Protein AF-A0A433BWZ4-F1 (afdb_monomer)

Radius of gyration: 20.47 Å; Cα contacts (8 Å, |Δi|>4): 115; chains: 1; bounding box: 37×34×57 Å

Structure (mmCIF, N/CA/C/O backbone):
data_AF-A0A433BWZ4-F1
#
_entry.id   AF-A0A433BWZ4-F1
#
loop_
_atom_site.group_PDB
_atom_site.id
_atom_site.type_symbol
_atom_site.label_atom_id
_atom_site.label_alt_id
_atom_site.label_comp_id
_atom_site.label_asym_id
_atom_site.label_entity_id
_atom_site.label_seq_id
_atom_site.pdbx_PDB_ins_code
_atom_site.Cartn_x
_atom_site.Cartn_y
_atom_site.Cartn_z
_atom_site.occupancy
_atom_site.B_iso_or_equiv
_atom_site.auth_seq_id
_atom_site.auth_comp_id
_atom_site.auth_asym_id
_atom_site.auth_atom_id
_atom_site.pdbx_PDB_model_num
ATOM 1 N N . MET A 1 1 ? -19.499 3.211 18.343 1.00 66.19 1 MET A N 1
ATOM 2 C CA . MET A 1 1 ? -18.106 3.004 17.871 1.00 66.19 1 MET A CA 1
ATOM 3 C C . MET A 1 1 ? -17.608 4.291 17.223 1.00 66.19 1 MET A C 1
ATOM 5 O O . MET A 1 1 ? -18.398 4.911 16.524 1.00 66.19 1 MET A O 1
ATOM 9 N N . THR A 1 2 ? -16.375 4.739 17.486 1.00 78.31 2 THR A N 1
ATOM 10 C CA . THR A 1 2 ? -15.884 6.042 16.990 1.00 78.31 2 THR A CA 1
ATOM 11 C C . THR A 1 2 ? -15.467 5.971 15.515 1.00 78.31 2 THR A C 1
ATOM 13 O O . THR A 1 2 ? -15.074 4.910 15.027 1.00 78.31 2 THR A O 1
ATOM 16 N N . SER A 1 3 ? -15.521 7.109 14.812 1.00 85.06 3 SER A N 1
ATOM 17 C CA . SER A 1 3 ? -15.071 7.232 13.412 1.00 85.06 3 SER A CA 1
ATOM 18 C C . SER A 1 3 ? -13.595 6.830 13.237 1.00 85.06 3 SER A C 1
ATOM 20 O O . SER A 1 3 ? -13.240 6.117 12.304 1.00 85.06 3 SER A O 1
ATOM 22 N N . GLN A 1 4 ? -12.743 7.174 14.209 1.00 88.94 4 GLN A N 1
ATOM 23 C CA . GLN A 1 4 ? -11.309 6.867 14.167 1.00 88.94 4 GLN A CA 1
ATOM 24 C C . GLN A 1 4 ? -10.994 5.365 14.239 1.00 88.94 4 GLN A C 1
ATOM 26 O O . GLN A 1 4 ? -10.065 4.911 13.581 1.00 88.94 4 GLN A O 1
ATOM 31 N N . THR A 1 5 ? -11.753 4.580 15.015 1.00 92.06 5 THR A N 1
ATO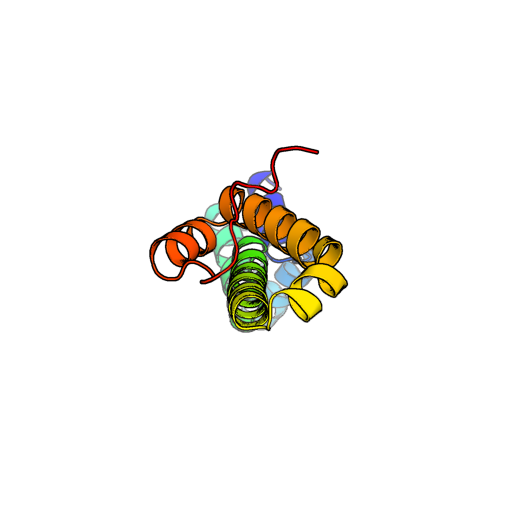M 32 C CA . THR A 1 5 ? -11.557 3.120 15.092 1.00 92.06 5 THR A CA 1
ATOM 33 C C . THR A 1 5 ? -11.865 2.454 13.752 1.00 92.06 5 THR A C 1
ATOM 35 O O . THR A 1 5 ? -11.108 1.597 13.310 1.00 92.06 5 THR A O 1
ATOM 38 N N . LYS A 1 6 ? -12.937 2.892 13.077 1.00 93.12 6 LYS A N 1
ATOM 39 C CA . LYS A 1 6 ? -13.294 2.393 11.742 1.00 93.12 6 LYS A CA 1
ATOM 40 C C . LYS A 1 6 ? -12.248 2.776 10.695 1.00 93.12 6 LYS A C 1
ATOM 42 O O . LYS A 1 6 ? -11.854 1.931 9.903 1.00 93.12 6 LYS A O 1
ATOM 47 N N . ALA A 1 7 ? -11.773 4.022 10.725 1.00 93.06 7 ALA A N 1
ATOM 48 C CA . ALA A 1 7 ? -10.731 4.487 9.813 1.00 93.06 7 ALA A CA 1
ATOM 49 C C . ALA A 1 7 ? -9.436 3.675 9.961 1.00 93.06 7 ALA A C 1
ATOM 51 O O . ALA A 1 7 ? -8.836 3.296 8.961 1.00 93.06 7 ALA A O 1
ATOM 52 N N . LEU A 1 8 ? -9.036 3.359 11.196 1.00 94.38 8 LEU A N 1
ATOM 53 C CA . LEU A 1 8 ? -7.861 2.529 11.444 1.00 94.38 8 LEU A CA 1
ATOM 54 C C . LEU A 1 8 ? -8.038 1.103 10.912 1.00 94.38 8 LEU A C 1
ATOM 56 O O . LEU A 1 8 ? -7.163 0.618 10.212 1.00 94.38 8 LEU A O 1
ATOM 60 N N . ALA A 1 9 ? -9.162 0.440 11.192 1.00 94.69 9 ALA A N 1
ATOM 61 C CA . ALA A 1 9 ? -9.412 -0.901 10.658 1.00 94.69 9 ALA A CA 1
ATOM 62 C C . ALA A 1 9 ? -9.403 -0.910 9.119 1.00 94.69 9 ALA A C 1
ATOM 64 O O . ALA A 1 9 ? -8.776 -1.772 8.506 1.00 94.69 9 ALA A O 1
ATOM 65 N N . ALA A 1 10 ? -9.985 0.117 8.491 1.00 93.69 10 ALA A N 1
ATOM 66 C CA . ALA A 1 10 ? -9.962 0.279 7.041 1.00 93.69 10 ALA A CA 1
ATOM 67 C C . ALA A 1 10 ? -8.538 0.420 6.469 1.00 93.69 10 ALA A C 1
ATOM 69 O O . ALA A 1 10 ? -8.274 -0.112 5.391 1.00 93.69 10 ALA A O 1
ATOM 70 N N . GLN A 1 11 ? -7.600 1.060 7.184 1.00 93.31 11 GLN A N 1
ATOM 71 C CA . GLN A 1 11 ? -6.198 1.159 6.743 1.00 93.31 11 GLN A CA 1
ATOM 72 C C . GLN A 1 11 ? -5.538 -0.210 6.568 1.00 93.31 11 GLN A C 1
ATOM 74 O O . GLN A 1 11 ? -4.671 -0.346 5.709 1.00 93.31 11 GLN A O 1
ATOM 79 N N . TYR A 1 12 ? -5.956 -1.209 7.339 1.00 95.19 12 TYR A N 1
ATOM 80 C CA . TYR A 1 12 ? -5.436 -2.576 7.279 1.00 95.19 12 TYR A CA 1
ATOM 81 C C . TYR A 1 12 ? -6.392 -3.549 6.573 1.00 95.19 12 TYR A C 1
ATOM 83 O O . TYR A 1 12 ? -6.102 -4.740 6.508 1.00 95.19 12 TYR A O 1
ATOM 91 N N . SER A 1 13 ? -7.514 -3.056 6.029 1.00 94.56 13 SER A N 1
ATOM 92 C CA . SER A 1 13 ? -8.585 -3.884 5.451 1.00 94.56 13 SER A CA 1
ATOM 93 C C . SER A 1 13 ? -9.148 -4.916 6.441 1.00 94.56 13 SER A C 1
ATOM 95 O O . SER A 1 13 ? -9.427 -6.050 6.069 1.00 94.56 13 SER A O 1
ATOM 97 N N . ILE A 1 14 ? -9.283 -4.516 7.706 1.00 96.69 14 ILE A N 1
ATOM 98 C CA . ILE A 1 14 ? -9.760 -5.355 8.809 1.00 96.69 14 ILE A CA 1
ATOM 99 C C . ILE A 1 14 ? -11.275 -5.204 8.979 1.00 96.69 14 ILE A C 1
ATOM 101 O O . ILE A 1 14 ? -11.773 -4.076 9.064 1.00 96.69 14 ILE A O 1
ATOM 105 N N . ASP A 1 15 ? -11.980 -6.329 9.120 1.00 96.69 15 ASP A N 1
ATOM 106 C CA . ASP A 1 15 ? -13.328 -6.354 9.688 1.00 96.69 15 ASP A CA 1
ATOM 107 C C . ASP A 1 15 ? -13.250 -6.284 11.223 1.00 96.69 15 ASP A C 1
ATOM 109 O O . ASP A 1 15 ? -12.453 -6.961 11.872 1.00 96.69 15 ASP A O 1
ATOM 113 N N . LEU A 1 16 ? -14.062 -5.416 11.824 1.00 96.38 16 LEU A N 1
ATOM 114 C CA . LEU A 1 16 ? -14.077 -5.231 13.272 1.00 96.38 16 LEU A CA 1
ATOM 115 C C . LEU A 1 16 ? -14.719 -6.411 14.004 1.00 96.38 16 LEU A C 1
ATOM 117 O O . LEU A 1 16 ? -14.386 -6.618 15.174 1.00 96.38 16 LEU A O 1
ATOM 121 N N . ASP A 1 17 ? -15.591 -7.173 13.340 1.00 97.38 17 ASP A N 1
ATOM 122 C CA . ASP A 1 17 ? -16.177 -8.381 13.919 1.00 97.38 17 ASP A CA 1
ATOM 123 C C . ASP A 1 17 ? -15.130 -9.496 14.062 1.00 97.38 17 ASP A C 1
ATOM 125 O O . ASP A 1 17 ? -15.065 -10.112 15.127 1.00 97.38 17 ASP A O 1
ATOM 129 N N . ASP A 1 18 ? -14.211 -9.639 13.101 1.00 97.50 18 ASP A N 1
ATOM 130 C CA . ASP A 1 18 ? -13.080 -10.577 13.202 1.00 97.50 18 ASP A CA 1
ATOM 131 C C . ASP A 1 18 ? -12.171 -10.238 14.394 1.00 97.50 18 ASP A C 1
ATOM 133 O O . ASP A 1 18 ? -11.761 -11.109 15.163 1.00 97.50 18 ASP A O 1
ATOM 137 N N . VAL A 1 19 ? -11.882 -8.945 14.602 1.00 97.31 19 VAL A N 1
ATOM 138 C CA . VAL A 1 19 ? -11.105 -8.492 15.769 1.00 97.31 19 VAL A CA 1
ATOM 139 C C . VAL A 1 19 ? -11.864 -8.787 17.058 1.00 97.31 19 VAL A C 1
ATOM 141 O O . VAL A 1 19 ? -11.261 -9.201 18.048 1.00 97.31 19 VAL A O 1
ATOM 144 N N . ALA A 1 20 ? -13.179 -8.558 17.080 1.00 97.62 20 ALA A N 1
ATOM 145 C CA . ALA A 1 20 ? -13.996 -8.800 18.259 1.00 97.62 20 ALA A CA 1
ATOM 146 C C . ALA A 1 20 ? -14.043 -10.285 18.634 1.00 97.62 20 ALA A C 1
ATOM 148 O O . ALA A 1 20 ? -13.871 -10.612 19.812 1.00 97.62 20 ALA A O 1
ATOM 149 N N . GLU A 1 21 ? -14.213 -11.161 17.645 1.00 98.06 21 GLU A N 1
ATOM 150 C CA . GLU A 1 21 ? -14.150 -12.610 17.811 1.00 98.06 21 GLU A CA 1
ATOM 151 C C . GLU A 1 21 ? -12.765 -13.043 18.299 1.00 98.06 21 GL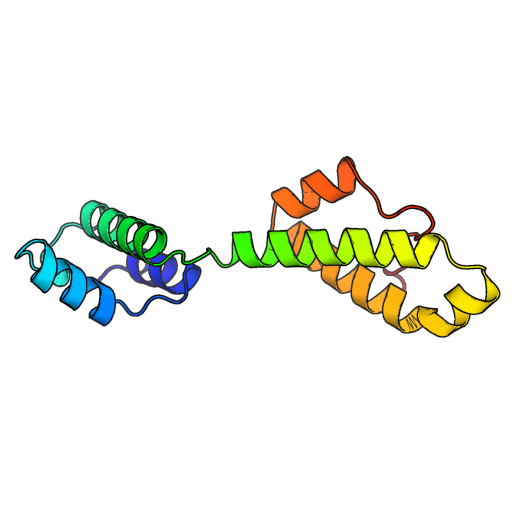U A C 1
ATOM 153 O O . GLU A 1 21 ? -12.654 -13.715 19.327 1.00 98.06 21 GLU A O 1
ATOM 158 N N . TRP A 1 22 ? -11.697 -12.586 17.641 1.00 97.94 22 TRP A N 1
ATOM 159 C CA . TRP A 1 22 ? -10.325 -12.912 18.020 1.00 97.94 22 TRP A CA 1
ATOM 160 C C . TRP A 1 22 ? -10.004 -12.501 19.463 1.00 97.94 22 TRP A C 1
ATOM 162 O O . TRP A 1 22 ? -9.460 -13.308 20.224 1.00 97.94 22 TRP A O 1
ATOM 172 N N . VAL A 1 23 ? -10.389 -11.285 19.872 1.00 97.56 23 VAL A N 1
ATOM 173 C CA . VAL A 1 23 ? -10.201 -10.791 21.247 1.00 97.56 23 VAL A CA 1
ATOM 174 C C . VAL A 1 23 ? -11.006 -11.618 22.255 1.00 97.56 23 VAL A C 1
ATOM 176 O O . VAL A 1 23 ? -10.497 -11.936 23.336 1.00 97.56 23 VAL A O 1
ATOM 179 N N . GLY A 1 24 ? -12.240 -11.989 21.907 1.00 97.75 24 GLY A N 1
ATOM 180 C CA . GLY A 1 24 ? -13.093 -12.837 22.736 1.00 97.75 24 GLY A CA 1
ATOM 181 C C . GLY A 1 24 ? -12.495 -14.226 22.948 1.00 97.75 24 GLY A C 1
ATOM 182 O O . GLY A 1 24 ? -12.373 -14.668 24.089 1.00 97.75 24 GLY A O 1
ATOM 183 N N . LEU A 1 25 ? -12.059 -14.877 21.869 1.00 97.12 25 LEU A N 1
ATOM 184 C CA . LEU A 1 25 ? -11.509 -16.233 21.898 1.00 97.12 25 LEU A CA 1
ATOM 185 C C . LEU A 1 25 ? -10.152 -16.314 22.607 1.00 97.12 25 LEU A C 1
ATOM 187 O O . LEU A 1 25 ? -9.936 -17.218 23.410 1.00 97.12 25 LEU A O 1
ATOM 191 N N . HIS A 1 26 ? -9.238 -15.378 22.340 1.00 95.88 26 HIS A N 1
ATOM 192 C CA . HIS A 1 26 ? -7.854 -15.479 22.824 1.00 95.88 26 HIS A CA 1
ATOM 193 C C . HIS A 1 26 ? -7.633 -14.830 24.191 1.00 95.88 26 HIS A C 1
ATOM 195 O O . HIS A 1 26 ? -6.705 -15.207 24.906 1.00 95.88 26 HIS A O 1
ATOM 201 N N . TYR A 1 27 ? -8.462 -13.851 24.563 1.00 96.31 27 TYR A N 1
ATOM 202 C CA . TYR A 1 27 ? -8.264 -13.069 25.787 1.00 96.31 27 TYR A CA 1
ATOM 203 C C . TYR A 1 27 ? -9.488 -13.041 26.707 1.00 96.31 27 TYR A C 1
ATOM 205 O O . TYR A 1 27 ? -9.393 -12.489 27.804 1.00 96.31 27 TYR A O 1
ATOM 213 N N . GLY A 1 28 ? -10.635 -13.595 26.294 1.00 96.06 28 GLY A N 1
ATOM 214 C CA . GLY A 1 28 ? -11.863 -13.581 27.093 1.00 96.06 28 GLY A CA 1
ATOM 215 C C . GLY A 1 28 ? -12.419 -12.173 27.336 1.00 96.06 28 GLY A C 1
ATOM 216 O O . GLY A 1 28 ? -13.057 -11.935 28.361 1.00 96.06 28 GLY A O 1
ATOM 217 N N . ARG A 1 29 ? -12.141 -11.210 26.441 1.00 95.50 29 ARG A N 1
ATOM 218 C CA . ARG A 1 29 ? -12.568 -9.804 26.584 1.00 95.50 29 ARG A CA 1
ATOM 219 C C . ARG A 1 29 ? -13.566 -9.403 25.504 1.00 95.50 29 ARG A C 1
ATOM 221 O O . ARG A 1 29 ? -13.522 -9.891 24.382 1.00 95.50 29 ARG A O 1
ATOM 228 N N . GLY A 1 30 ? -14.441 -8.450 25.822 1.00 95.44 30 GLY A N 1
ATOM 229 C CA . GLY A 1 30 ? -15.408 -7.906 24.868 1.00 95.44 30 GLY A CA 1
ATOM 230 C C . GLY A 1 30 ? -14.878 -6.673 24.144 1.00 95.44 30 GLY A C 1
ATOM 231 O O . GLY A 1 30 ? -15.007 -5.568 24.673 1.00 95.44 30 GLY A O 1
ATOM 232 N N . PHE A 1 31 ? -14.366 -6.822 22.916 1.00 96.38 31 PHE A N 1
ATOM 233 C CA . PHE A 1 31 ? -13.811 -5.714 22.118 1.00 96.38 31 PHE A CA 1
ATOM 234 C C . PHE A 1 31 ? -14.716 -4.475 22.092 1.00 96.38 31 PHE A C 1
ATOM 236 O O . PHE A 1 31 ? -14.255 -3.360 22.332 1.00 96.38 31 PHE A O 1
ATOM 243 N N . TYR A 1 32 ? -16.024 -4.646 21.876 1.00 95.31 32 TYR A N 1
ATOM 244 C CA . TYR A 1 32 ? -16.962 -3.526 21.771 1.00 95.31 32 TYR A CA 1
ATOM 245 C C . TYR A 1 32 ? -17.191 -2.755 23.076 1.00 95.31 32 TYR A C 1
ATOM 247 O O . TYR A 1 32 ? -17.530 -1.568 23.018 1.00 95.31 32 TYR A O 1
ATOM 255 N N . THR A 1 33 ? -16.915 -3.368 24.226 1.00 95.38 33 THR A N 1
ATOM 256 C CA . THR A 1 33 ? -17.007 -2.727 25.550 1.00 95.38 33 THR A CA 1
ATOM 257 C C . THR A 1 33 ? -15.734 -1.987 25.961 1.00 95.38 33 THR A C 1
ATOM 259 O O . THR A 1 33 ? -15.764 -1.174 26.880 1.00 95.38 33 THR A O 1
ATOM 262 N N . GLU A 1 34 ? -14.626 -2.204 25.251 1.00 94.75 34 GLU A N 1
ATOM 263 C CA . GLU A 1 34 ? -13.341 -1.580 25.563 1.00 94.75 34 GLU A CA 1
ATOM 264 C C . GLU A 1 34 ? -13.318 -0.072 25.253 1.00 94.75 34 GLU A C 1
ATOM 266 O O . GLU A 1 34 ? -14.067 0.451 24.412 1.00 94.75 34 GLU A O 1
ATOM 271 N N . SER A 1 35 ? -12.384 0.636 25.891 1.00 95.25 35 SER A N 1
ATOM 272 C CA . SER A 1 35 ? -12.104 2.045 25.604 1.00 95.25 35 SER A CA 1
ATOM 273 C C . SER A 1 35 ? -11.552 2.241 24.183 1.00 95.25 35 SER A C 1
ATOM 275 O O . SER A 1 35 ? -10.996 1.327 23.572 1.00 95.25 35 SER A O 1
ATOM 277 N N . ALA A 1 36 ? -11.677 3.452 23.628 1.00 93.44 36 ALA A N 1
ATOM 278 C CA . ALA A 1 36 ? -11.175 3.746 22.281 1.00 93.44 36 ALA A CA 1
ATOM 279 C C . ALA A 1 36 ? -9.653 3.506 22.111 1.00 93.44 36 ALA A C 1
ATOM 281 O O . ALA A 1 36 ? -9.277 2.910 21.099 1.00 93.44 36 ALA A O 1
ATOM 282 N N . PRO A 1 37 ? -8.776 3.877 23.072 1.00 95.19 37 PRO A N 1
ATOM 283 C CA . PRO A 1 37 ? -7.356 3.528 23.003 1.00 95.19 37 PRO A CA 1
ATOM 284 C C . PRO A 1 37 ? -7.118 2.017 22.983 1.00 95.19 37 PRO A C 1
ATOM 286 O O . PRO A 1 37 ? -6.294 1.535 22.211 1.00 95.19 37 PRO A O 1
ATOM 289 N N . LYS A 1 38 ? -7.884 1.255 23.774 1.00 95.94 38 LYS A N 1
ATOM 290 C CA . LYS A 1 38 ? -7.730 -0.198 23.836 1.00 95.94 38 LYS A CA 1
ATOM 291 C C . LYS A 1 38 ? -8.218 -0.889 22.562 1.00 95.94 38 LYS A C 1
ATOM 293 O O . LYS A 1 38 ? -7.565 -1.803 22.076 1.00 95.94 38 LYS A O 1
ATOM 298 N N . LYS A 1 39 ? -9.302 -0.400 21.951 1.00 96.38 39 LYS A N 1
ATOM 299 C CA . LYS A 1 39 ? -9.748 -0.850 20.619 1.00 96.38 39 LYS A CA 1
ATOM 300 C C . LYS A 1 39 ? -8.681 -0.626 19.549 1.00 96.38 39 LYS A C 1
ATOM 302 O O . LYS A 1 39 ? -8.449 -1.509 18.734 1.00 96.38 39 LYS A O 1
ATOM 307 N N . ARG A 1 40 ? -8.012 0.535 19.565 1.00 96.06 40 ARG A N 1
ATOM 308 C CA . ARG A 1 40 ? -6.879 0.823 18.669 1.00 96.06 40 ARG A CA 1
ATOM 309 C C . ARG A 1 40 ? -5.751 -0.190 18.861 1.00 96.06 40 ARG A C 1
ATOM 311 O O . ARG A 1 40 ? -5.253 -0.717 17.878 1.00 96.06 40 ARG A O 1
ATOM 318 N N . GLU A 1 41 ? -5.379 -0.467 20.108 1.00 96.94 41 GLU A N 1
ATOM 319 C CA . GLU A 1 41 ? -4.355 -1.466 20.423 1.00 96.94 41 GLU A CA 1
ATOM 320 C C . GLU A 1 41 ? -4.729 -2.853 19.884 1.00 96.94 41 GLU A C 1
ATOM 322 O O . GLU A 1 41 ? -3.893 -3.508 19.269 1.00 96.94 41 GLU A O 1
ATOM 327 N N . TRP A 1 42 ? -5.984 -3.282 20.050 1.00 97.81 42 TRP A N 1
ATOM 328 C CA . TRP A 1 42 ? -6.441 -4.572 19.532 1.00 97.81 42 TRP A CA 1
ATOM 329 C C . TRP A 1 42 ? -6.380 -4.667 18.011 1.00 97.81 42 TRP A C 1
ATOM 331 O O . TRP A 1 42 ? -5.912 -5.678 17.503 1.00 97.81 42 TRP A O 1
ATOM 341 N N . ILE A 1 43 ? -6.776 -3.613 17.295 1.00 97.44 43 ILE A N 1
ATOM 342 C CA . ILE A 1 43 ? -6.687 -3.575 15.828 1.00 97.44 43 ILE A CA 1
ATOM 343 C C . ILE A 1 43 ? -5.230 -3.693 15.367 1.00 97.44 43 ILE A C 1
ATOM 345 O O . ILE A 1 43 ? -4.946 -4.452 14.448 1.00 97.44 43 ILE A O 1
ATOM 349 N N . LEU A 1 44 ? -4.303 -2.979 16.015 1.00 96.44 44 LEU A N 1
ATOM 350 C CA . LEU A 1 44 ? -2.883 -3.033 15.656 1.00 96.44 44 LEU A CA 1
ATOM 351 C C . LEU A 1 44 ? -2.265 -4.404 15.951 1.00 96.44 44 LEU A C 1
ATOM 353 O O . LEU A 1 44 ? -1.546 -4.935 15.114 1.00 96.44 44 LEU A O 1
ATOM 357 N N . ARG A 1 45 ? -2.586 -5.007 17.102 1.00 97.38 45 ARG A N 1
ATOM 358 C CA . ARG A 1 45 ? -2.123 -6.362 17.442 1.00 97.38 45 ARG A CA 1
ATOM 359 C C . ARG A 1 45 ? -2.689 -7.418 16.502 1.00 97.38 45 ARG A C 1
ATOM 361 O O . ARG A 1 45 ? -1.970 -8.330 16.118 1.00 97.38 45 ARG A O 1
ATOM 368 N N . TYR A 1 46 ? -3.964 -7.294 16.140 1.00 97.62 46 TYR A N 1
ATOM 369 C CA . TYR A 1 46 ? -4.585 -8.167 15.151 1.00 97.62 46 TYR A CA 1
ATOM 370 C C . TYR A 1 46 ? -3.875 -8.029 13.800 1.00 97.62 46 TYR A C 1
ATOM 372 O O . TYR A 1 46 ? -3.474 -9.029 13.213 1.00 97.62 46 TYR A O 1
ATOM 380 N N . ALA A 1 47 ? -3.633 -6.795 13.343 1.00 96.56 47 ALA A N 1
ATOM 381 C CA . ALA A 1 47 ? -2.882 -6.546 12.118 1.00 96.56 47 ALA A CA 1
ATOM 382 C C . ALA A 1 47 ? -1.493 -7.201 12.149 1.00 96.56 47 ALA A C 1
ATOM 384 O O . ALA A 1 47 ? -1.136 -7.913 11.216 1.00 96.56 47 ALA A O 1
ATOM 385 N N . GLU A 1 48 ? -0.741 -7.013 13.233 1.00 95.44 48 GLU A N 1
ATOM 386 C CA . GLU A 1 48 ? 0.593 -7.588 13.415 1.00 95.44 48 GLU A CA 1
ATOM 387 C C . GLU A 1 48 ? 0.570 -9.123 13.409 1.00 95.44 48 GLU A C 1
ATOM 389 O O . GLU A 1 48 ? 1.292 -9.747 12.633 1.00 95.44 48 GLU A O 1
ATOM 394 N N . MET A 1 49 ? -0.303 -9.736 14.214 1.00 95.94 49 MET A N 1
ATOM 395 C CA . MET A 1 49 ? -0.427 -11.194 14.325 1.00 95.94 49 MET A CA 1
ATOM 396 C C . MET A 1 49 ? -0.784 -11.853 12.987 1.00 95.94 49 MET A C 1
ATOM 398 O O . MET A 1 49 ? -0.309 -12.945 12.681 1.00 95.94 49 MET A O 1
ATOM 402 N N . HIS A 1 50 ? -1.610 -11.183 12.184 1.00 95.50 50 HIS A N 1
ATOM 403 C CA . HIS A 1 50 ? -2.057 -11.674 10.882 1.00 95.50 50 HIS A CA 1
ATOM 404 C C . HIS A 1 50 ? -1.181 -11.186 9.714 1.00 95.50 50 HIS A C 1
ATOM 406 O O . HIS A 1 50 ? -1.509 -11.444 8.556 1.00 95.50 50 HIS A O 1
ATOM 412 N N . GLY A 1 51 ? -0.071 -10.488 9.986 1.00 93.56 51 GLY A N 1
ATOM 413 C CA . GLY A 1 51 ? 0.840 -9.983 8.955 1.00 93.56 51 GLY A CA 1
ATOM 414 C C . GLY A 1 51 ? 0.196 -8.973 7.997 1.00 93.56 51 GLY A C 1
ATOM 415 O O . GLY A 1 51 ? 0.603 -8.862 6.838 1.00 93.56 51 GLY A O 1
ATOM 416 N N . LEU A 1 52 ? -0.834 -8.254 8.450 1.00 94.06 52 LEU A N 1
ATOM 417 C CA . LEU A 1 52 ? -1.558 -7.281 7.644 1.00 94.06 52 LEU A CA 1
ATOM 418 C C . LEU A 1 52 ? -0.751 -5.992 7.519 1.00 94.06 52 LEU A C 1
ATOM 420 O O . LEU A 1 52 ? -0.350 -5.372 8.503 1.00 94.06 52 LEU A O 1
ATOM 424 N N . LYS A 1 53 ? -0.568 -5.554 6.277 1.00 90.75 53 LYS A N 1
ATOM 425 C CA . LYS A 1 53 ? 0.101 -4.295 5.950 1.00 90.75 53 LYS A CA 1
ATOM 426 C C . LYS A 1 53 ? -0.908 -3.165 5.853 1.00 90.75 53 LYS A C 1
ATOM 428 O O . LYS A 1 53 ? -2.000 -3.358 5.305 1.00 90.75 53 LYS A O 1
ATOM 433 N N . SER A 1 54 ? -0.526 -1.981 6.324 1.00 89.81 54 SER A N 1
ATOM 434 C CA . SER A 1 54 ? -1.352 -0.797 6.122 1.00 89.81 54 SER A CA 1
ATOM 435 C C . SER A 1 54 ? -1.406 -0.432 4.634 1.00 89.81 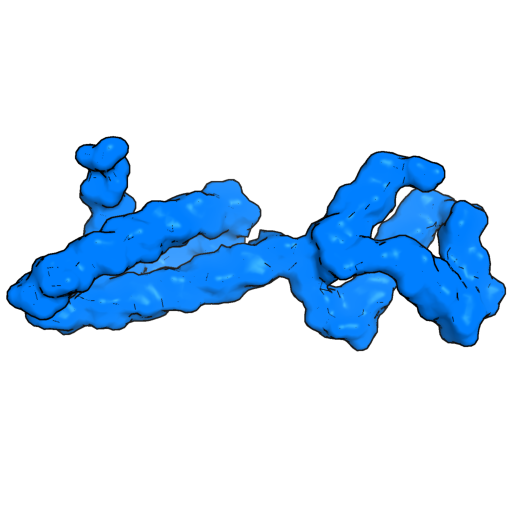54 SER A C 1
ATOM 437 O O . SER A 1 54 ? -0.541 -0.812 3.841 1.00 89.81 54 SER A O 1
ATOM 439 N N . CYS A 1 55 ? -2.420 0.331 4.233 1.00 87.38 55 CYS A N 1
ATOM 440 C CA . CYS A 1 55 ? -2.524 0.864 2.877 1.00 87.38 55 CYS A CA 1
ATOM 441 C C . CYS A 1 55 ? -1.259 1.650 2.485 1.00 87.38 55 CYS A C 1
ATOM 443 O O . CYS 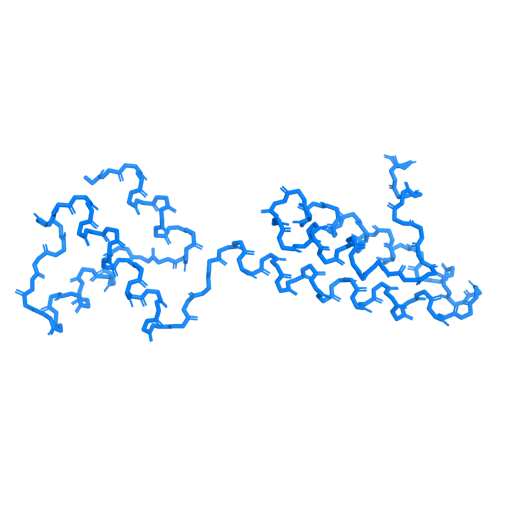A 1 55 ? -0.751 1.487 1.379 1.00 87.38 55 CYS A O 1
ATOM 445 N N . THR A 1 56 ? -0.695 2.425 3.415 1.00 87.12 56 THR A N 1
ATOM 446 C CA . THR A 1 56 ? 0.545 3.181 3.198 1.00 87.12 56 THR A CA 1
ATOM 447 C C . THR A 1 56 ? 1.740 2.267 2.930 1.00 87.12 56 THR A C 1
ATOM 449 O O . THR A 1 56 ? 2.506 2.543 2.009 1.00 87.12 56 THR A O 1
ATOM 452 N N . ASP A 1 57 ? 1.867 1.156 3.663 1.00 88.75 57 ASP A N 1
ATOM 453 C CA . ASP A 1 57 ? 2.946 0.179 3.449 1.00 88.75 57 ASP A CA 1
ATOM 454 C C . ASP A 1 57 ? 2.813 -0.499 2.077 1.00 88.75 57 ASP A C 1
ATOM 456 O O . ASP A 1 57 ? 3.796 -0.665 1.357 1.00 88.75 57 ASP A O 1
ATOM 460 N N . LYS A 1 58 ? 1.581 -0.832 1.664 1.00 90.75 58 LYS A N 1
ATOM 461 C CA . LYS A 1 58 ? 1.309 -1.389 0.327 1.00 90.75 58 LYS A CA 1
ATOM 462 C C . LYS A 1 58 ? 1.693 -0.403 -0.781 1.00 90.75 58 LYS A C 1
ATOM 464 O O . LYS A 1 58 ? 2.295 -0.801 -1.775 1.00 90.75 58 LYS A O 1
ATOM 469 N N . VAL A 1 59 ? 1.368 0.882 -0.610 1.00 92.69 59 VAL A N 1
ATOM 470 C CA . VAL A 1 59 ? 1.770 1.946 -1.546 1.00 92.69 59 VAL A CA 1
ATOM 471 C C . VAL A 1 59 ? 3.288 2.104 -1.573 1.00 92.69 59 VAL A C 1
ATOM 473 O O . VAL A 1 59 ? 3.847 2.294 -2.649 1.00 92.69 59 VAL A O 1
ATOM 476 N N . ALA A 1 60 ? 3.959 1.990 -0.425 1.00 91.75 60 ALA A N 1
ATOM 477 C CA . ALA A 1 60 ? 5.414 2.033 -0.358 1.00 91.75 60 ALA A CA 1
ATOM 478 C C . ALA A 1 60 ? 6.054 0.911 -1.179 1.00 91.75 60 ALA A C 1
ATOM 480 O O . ALA A 1 60 ? 6.884 1.180 -2.041 1.00 91.75 60 ALA A O 1
ATOM 481 N N . GLU A 1 61 ? 5.601 -0.327 -0.994 1.00 92.75 61 GLU A N 1
ATOM 482 C CA . GLU A 1 61 ? 6.099 -1.486 -1.743 1.00 92.75 61 GLU A CA 1
ATOM 483 C C . GLU A 1 61 ? 5.850 -1.369 -3.249 1.00 92.75 61 GLU A C 1
ATOM 485 O O . GLU A 1 61 ? 6.744 -1.643 -4.053 1.00 92.75 61 GLU A O 1
ATOM 490 N N . ALA A 1 62 ? 4.655 -0.922 -3.642 1.00 93.44 62 ALA A N 1
ATOM 491 C CA . ALA A 1 62 ? 4.338 -0.679 -5.045 1.00 93.44 62 ALA A CA 1
ATOM 492 C C . ALA A 1 62 ? 5.204 0.446 -5.640 1.00 93.44 62 ALA A C 1
ATOM 494 O O . ALA A 1 62 ? 5.695 0.319 -6.761 1.00 93.44 62 ALA A O 1
ATOM 495 N N . GLY A 1 63 ? 5.429 1.526 -4.885 1.00 94.62 63 GLY A N 1
ATOM 496 C CA . GLY A 1 63 ? 6.298 2.631 -5.283 1.00 94.62 63 GLY A CA 1
ATOM 497 C C . GLY A 1 63 ? 7.745 2.185 -5.495 1.00 94.62 63 GLY A C 1
ATOM 498 O O . GLY A 1 63 ? 8.323 2.489 -6.534 1.00 94.62 63 GLY A O 1
ATOM 499 N N . GLU A 1 64 ? 8.304 1.392 -4.578 1.00 94.75 64 GLU A N 1
ATOM 500 C CA . GLU A 1 64 ? 9.640 0.794 -4.729 1.00 94.75 64 GLU A CA 1
ATOM 501 C C . GLU A 1 64 ? 9.760 -0.051 -5.999 1.00 94.75 64 GLU A C 1
ATOM 503 O O . GLU A 1 64 ? 10.754 0.028 -6.726 1.00 94.75 64 GLU A O 1
ATOM 508 N N . LEU A 1 65 ? 8.739 -0.862 -6.288 1.00 94.94 65 LEU A N 1
ATOM 509 C CA . LEU A 1 65 ? 8.719 -1.683 -7.493 1.00 94.94 65 LEU A CA 1
ATOM 510 C C . LEU A 1 65 ? 8.703 -0.816 -8.758 1.00 94.94 65 LEU A C 1
ATOM 512 O O . LEU A 1 65 ? 9.441 -1.102 -9.700 1.00 94.94 65 LEU A O 1
ATOM 516 N N . LEU A 1 66 ? 7.907 0.258 -8.770 1.00 95.50 66 LEU A N 1
ATOM 517 C CA . LEU A 1 66 ? 7.846 1.202 -9.887 1.00 95.50 66 LEU A CA 1
ATOM 518 C C . LEU A 1 66 ? 9.17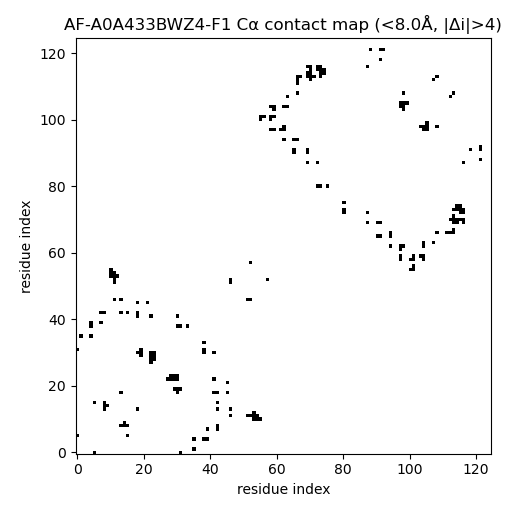3 1.937 -10.095 1.00 95.50 66 LEU A C 1
ATOM 520 O O . LEU A 1 66 ? 9.608 2.060 -11.238 1.00 95.50 66 LEU A O 1
ATOM 524 N N . ILE A 1 67 ? 9.844 2.366 -9.020 1.00 95.19 67 ILE A N 1
ATOM 525 C CA . ILE A 1 67 ? 11.181 2.979 -9.097 1.00 95.19 67 ILE A CA 1
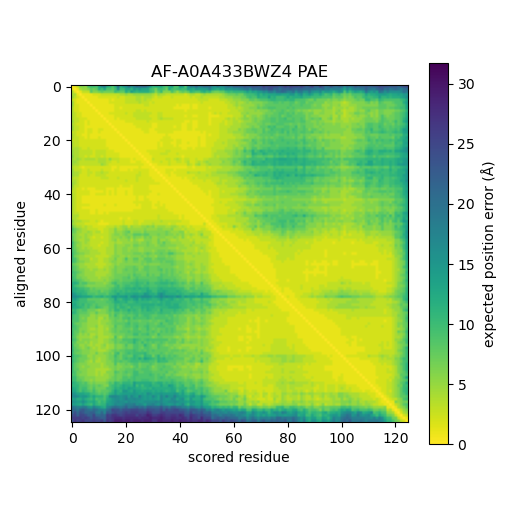ATOM 526 C C . ILE A 1 67 ? 12.150 2.025 -9.801 1.00 95.19 67 ILE A C 1
ATOM 528 O O . ILE A 1 67 ? 12.816 2.410 -10.759 1.00 95.19 67 ILE A O 1
ATOM 532 N N .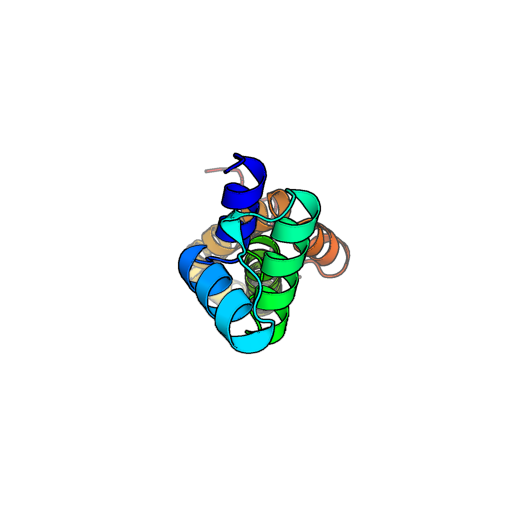 ARG A 1 68 ? 12.195 0.757 -9.376 1.00 95.19 68 ARG A N 1
ATOM 533 C CA . ARG A 1 68 ? 13.091 -0.251 -9.968 1.00 95.19 68 ARG A CA 1
ATOM 534 C C . ARG A 1 68 ? 12.737 -0.565 -11.418 1.00 95.19 68 ARG A C 1
ATOM 536 O O . ARG A 1 68 ? 13.637 -0.700 -12.242 1.00 95.19 68 ARG A O 1
ATOM 543 N N . ALA A 1 69 ? 11.448 -0.671 -11.735 1.00 95.00 69 ALA A N 1
ATOM 544 C CA . ALA A 1 69 ? 10.986 -0.919 -13.096 1.00 95.00 69 ALA A CA 1
ATOM 545 C C . ALA A 1 69 ? 11.378 0.230 -14.035 1.00 95.00 69 ALA A C 1
ATOM 547 O O . ALA A 1 69 ? 11.910 -0.015 -15.114 1.00 95.00 69 ALA A O 1
ATOM 548 N N . LEU A 1 70 ? 11.180 1.479 -13.606 1.00 95.25 70 LEU A N 1
ATOM 549 C CA . LEU A 1 70 ? 11.580 2.659 -14.371 1.00 95.25 70 LEU A CA 1
ATOM 550 C C . LEU A 1 70 ? 13.099 2.751 -14.527 1.00 95.25 70 LEU A C 1
ATOM 552 O O . LEU A 1 70 ? 13.563 3.004 -15.632 1.00 95.25 70 LEU A O 1
ATOM 556 N N . ALA A 1 71 ? 13.871 2.477 -13.472 1.00 94.38 71 ALA A N 1
ATOM 557 C CA . ALA A 1 71 ? 15.329 2.430 -13.563 1.00 94.38 71 ALA A CA 1
ATOM 558 C C . ALA A 1 71 ? 15.791 1.392 -14.599 1.00 94.38 71 ALA A C 1
ATOM 560 O O . ALA A 1 71 ? 16.627 1.691 -15.444 1.00 94.38 71 ALA A O 1
ATOM 561 N N . ALA A 1 72 ? 15.197 0.192 -14.596 1.00 94.56 72 ALA A N 1
ATOM 562 C CA . ALA A 1 72 ? 15.495 -0.836 -15.590 1.00 94.56 72 ALA A CA 1
ATOM 563 C C . ALA A 1 72 ? 15.145 -0.377 -17.017 1.00 94.56 72 ALA A C 1
ATOM 565 O O . ALA A 1 72 ? 15.961 -0.530 -17.925 1.00 94.56 72 ALA A O 1
ATOM 566 N N . LEU A 1 73 ? 13.976 0.243 -17.213 1.00 94.00 73 LEU A N 1
ATOM 567 C CA . LEU A 1 73 ? 13.575 0.807 -18.507 1.00 94.00 73 LEU A CA 1
ATOM 568 C C . LEU A 1 73 ? 14.526 1.919 -18.974 1.00 94.00 73 LEU A C 1
ATOM 570 O O . LEU A 1 73 ? 14.827 1.998 -20.161 1.00 94.00 73 LEU A O 1
ATOM 574 N N . GLY A 1 74 ? 15.050 2.735 -18.058 1.00 92.50 74 GLY A N 1
ATOM 575 C CA . GLY A 1 74 ? 16.011 3.795 -18.363 1.00 92.50 74 GLY A CA 1
ATOM 576 C C . GLY A 1 74 ? 17.342 3.290 -18.931 1.00 92.50 74 GLY A C 1
ATOM 577 O O . GLY A 1 74 ? 17.987 4.011 -19.696 1.00 92.50 74 GLY A O 1
ATOM 578 N N . THR A 1 75 ? 17.712 2.036 -18.640 1.00 94.75 75 THR A N 1
ATOM 579 C CA . THR A 1 75 ? 18.924 1.390 -19.184 1.00 94.75 75 THR A CA 1
ATOM 580 C C . THR A 1 75 ? 18.779 0.879 -20.619 1.00 94.75 75 THR A C 1
ATOM 582 O O . THR A 1 75 ? 19.775 0.499 -21.236 1.00 94.75 75 THR A O 1
ATOM 585 N N . LEU A 1 76 ? 17.560 0.850 -21.169 1.00 94.75 76 LEU A N 1
ATOM 586 C CA . LEU A 1 76 ? 17.323 0.355 -22.524 1.00 94.75 76 LEU A CA 1
ATOM 587 C C . LEU A 1 76 ? 17.875 1.328 -23.588 1.00 94.75 76 LEU A C 1
ATOM 589 O O . LEU A 1 76 ? 17.956 2.535 -23.342 1.00 94.75 76 LEU A O 1
ATOM 593 N N . PRO A 1 77 ? 18.214 0.843 -24.799 1.00 94.94 77 PRO A N 1
ATOM 594 C CA . PRO A 1 77 ? 18.545 1.711 -25.930 1.00 94.94 77 PRO A CA 1
ATOM 595 C C . PRO A 1 77 ? 17.385 2.649 -26.294 1.00 94.94 77 PRO A C 1
ATOM 597 O O . PRO A 1 77 ? 16.224 2.264 -26.180 1.00 94.94 77 PRO A O 1
ATOM 600 N N . GLU A 1 78 ? 17.683 3.850 -26.803 1.00 90.38 78 GLU A N 1
ATOM 601 C CA . GLU A 1 78 ? 16.666 4.876 -27.114 1.00 90.38 78 GLU A CA 1
ATOM 602 C C . GLU A 1 78 ? 15.537 4.378 -28.030 1.00 90.38 78 GLU A C 1
ATOM 604 O O . GLU A 1 78 ? 14.369 4.656 -27.771 1.00 90.38 78 GLU A O 1
ATOM 609 N N . GLY A 1 79 ? 15.861 3.578 -29.055 1.00 91.31 79 GLY A N 1
ATOM 610 C CA . GLY A 1 79 ? 14.851 2.993 -29.946 1.00 91.31 79 GLY A CA 1
ATOM 611 C C . GLY A 1 79 ? 13.851 2.100 -29.204 1.00 91.31 79 GLY A C 1
ATOM 612 O O . GLY A 1 79 ? 12.650 2.207 -29.420 1.00 91.31 79 GLY A O 1
ATOM 613 N N . THR A 1 80 ? 14.331 1.286 -28.263 1.00 92.81 80 THR A N 1
ATOM 614 C CA . THR A 1 80 ? 13.490 0.405 -27.436 1.00 92.81 80 THR A CA 1
ATOM 615 C C . THR A 1 80 ? 12.751 1.183 -26.344 1.00 92.81 80 THR A C 1
ATOM 617 O O . THR A 1 80 ? 11.617 0.856 -26.009 1.00 92.81 80 THR A O 1
ATOM 620 N N . LYS A 1 81 ? 13.347 2.252 -25.798 1.00 91.50 81 LYS A N 1
ATOM 621 C CA . LYS A 1 81 ? 12.649 3.141 -24.854 1.00 91.50 81 LYS A CA 1
ATOM 622 C C . LYS A 1 81 ? 11.452 3.823 -25.509 1.00 91.50 81 LYS A C 1
ATOM 624 O O . LYS A 1 81 ? 10.395 3.890 -24.886 1.00 91.50 81 LYS A O 1
ATOM 629 N N . ALA A 1 82 ? 11.589 4.258 -26.763 1.00 89.19 82 ALA A N 1
ATOM 630 C CA . ALA A 1 82 ? 10.494 4.854 -27.527 1.00 89.19 82 ALA A CA 1
ATOM 631 C C . ALA A 1 82 ? 9.315 3.879 -27.716 1.00 89.19 82 ALA A C 1
ATOM 633 O O . ALA A 1 82 ? 8.162 4.273 -27.562 1.00 89.19 82 ALA A O 1
ATOM 634 N N . GLU A 1 83 ? 9.584 2.590 -27.949 1.00 93.81 83 GLU A N 1
ATOM 635 C CA . GLU A 1 83 ? 8.539 1.552 -28.033 1.00 93.81 83 GLU A CA 1
ATOM 636 C C . GLU A 1 83 ? 7.754 1.383 -26.717 1.00 93.81 83 GLU A C 1
ATOM 638 O O . GLU A 1 83 ? 6.592 0.974 -26.724 1.00 93.81 83 GLU A O 1
ATOM 643 N N . HIS A 1 84 ? 8.360 1.737 -25.580 1.00 92.81 84 HIS A N 1
ATOM 644 C CA . HIS A 1 84 ? 7.765 1.639 -24.245 1.00 92.81 84 HIS A CA 1
ATOM 645 C C . HIS A 1 84 ? 7.351 2.990 -23.644 1.00 92.81 84 HIS A C 1
ATOM 647 O O . HIS A 1 84 ? 7.022 3.057 -22.456 1.00 92.81 84 HIS A O 1
ATOM 653 N N . GLU A 1 85 ? 7.308 4.064 -24.436 1.00 90.81 85 GLU A N 1
ATOM 654 C CA . GLU A 1 85 ? 7.053 5.426 -23.953 1.00 90.81 85 GLU A CA 1
ATOM 655 C C . GLU A 1 85 ? 5.763 5.529 -23.119 1.00 90.81 85 GLU A C 1
ATOM 657 O O . GLU A 1 85 ? 5.749 6.133 -22.044 1.00 90.81 85 GLU A O 1
ATOM 662 N N . GLN A 1 86 ? 4.673 4.898 -23.567 1.00 91.75 86 GLN A N 1
ATOM 663 C CA . GLN A 1 86 ? 3.395 4.943 -22.852 1.00 91.75 86 GLN A CA 1
ATOM 664 C C . GLN A 1 86 ? 3.463 4.247 -21.485 1.00 91.75 86 GLN A C 1
ATOM 666 O O . GLN A 1 86 ? 2.896 4.741 -20.508 1.00 91.75 86 GLN A O 1
ATOM 671 N N . LEU A 1 87 ? 4.180 3.122 -21.396 1.00 92.69 87 LEU A N 1
ATOM 672 C CA . LEU A 1 87 ? 4.399 2.422 -20.132 1.00 92.69 87 LEU A CA 1
ATOM 673 C C . LEU A 1 87 ? 5.214 3.294 -19.172 1.00 92.69 87 LEU A C 1
ATOM 675 O O . LEU A 1 87 ? 4.831 3.438 -18.013 1.00 92.69 87 LEU A O 1
ATOM 679 N N . ILE A 1 88 ? 6.289 3.915 -19.668 1.00 92.88 88 ILE A N 1
ATOM 680 C CA . ILE A 1 88 ? 7.143 4.825 -18.894 1.00 92.88 88 ILE A CA 1
ATOM 681 C C . ILE A 1 88 ? 6.317 5.995 -18.342 1.00 92.88 88 ILE A C 1
ATOM 683 O O . ILE A 1 88 ? 6.399 6.287 -17.147 1.00 92.88 88 ILE A O 1
ATOM 687 N N . LYS A 1 89 ? 5.466 6.624 -19.166 1.00 91.25 89 LYS A N 1
ATOM 688 C CA . LYS A 1 89 ? 4.577 7.716 -18.733 1.00 91.25 89 LYS A CA 1
ATOM 689 C C . LYS A 1 89 ? 3.605 7.269 -17.641 1.00 91.25 89 LYS A C 1
ATOM 691 O O . LYS A 1 89 ? 3.545 7.896 -16.586 1.00 91.25 89 LYS A O 1
ATOM 696 N N . HIS A 1 90 ? 2.877 6.170 -17.846 1.00 92.62 90 HIS A N 1
ATOM 697 C CA . HIS A 1 90 ? 1.910 5.694 -16.851 1.00 92.62 90 HIS A CA 1
ATOM 698 C C . HIS A 1 90 ? 2.575 5.264 -15.538 1.00 92.62 90 HIS A C 1
ATOM 700 O O . HIS A 1 90 ? 2.071 5.590 -14.464 1.00 92.62 90 HIS A O 1
ATOM 706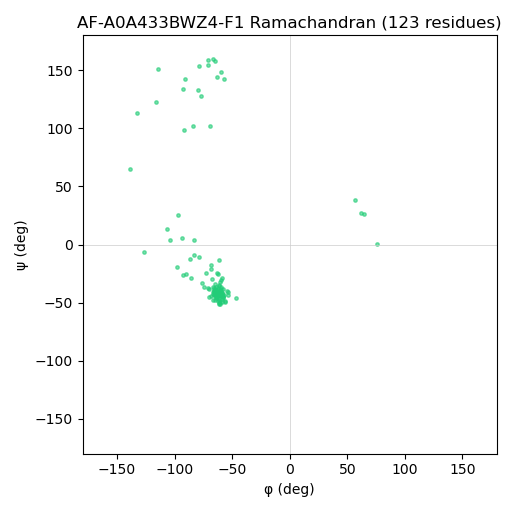 N N . ALA A 1 91 ? 3.718 4.576 -15.607 1.00 93.56 91 ALA A N 1
ATOM 707 C CA . ALA A 1 91 ? 4.478 4.185 -14.424 1.00 93.56 91 ALA A CA 1
ATOM 708 C C . ALA A 1 91 ? 5.007 5.409 -13.660 1.00 93.56 91 ALA A C 1
ATOM 710 O O . ALA A 1 91 ? 4.924 5.448 -12.433 1.00 93.56 91 ALA A O 1
ATOM 711 N N . SER A 1 92 ? 5.477 6.436 -14.372 1.00 93.31 92 SER A N 1
ATOM 712 C CA . SER A 1 92 ? 5.949 7.686 -13.762 1.00 93.31 92 SER A CA 1
ATOM 713 C C . SER A 1 92 ? 4.814 8.460 -13.086 1.00 93.31 92 SER A C 1
ATOM 715 O O . SER A 1 92 ? 4.986 8.953 -11.972 1.00 93.31 92 SER A O 1
ATOM 717 N N . LEU A 1 93 ? 3.630 8.512 -13.706 1.00 91.88 93 LEU A N 1
ATOM 718 C CA . LEU A 1 93 ? 2.439 9.127 -13.113 1.00 91.88 93 LEU A CA 1
ATOM 719 C C . LEU A 1 93 ? 1.976 8.375 -11.856 1.00 91.88 93 LEU A C 1
ATOM 721 O O . LEU A 1 93 ? 1.714 8.988 -10.820 1.00 91.88 93 LEU A O 1
ATOM 725 N N . ALA A 1 94 ? 1.909 7.043 -11.918 1.00 92.75 94 ALA A N 1
ATOM 726 C CA . ALA A 1 94 ? 1.565 6.218 -10.762 1.00 92.75 94 ALA A CA 1
ATOM 727 C C . ALA A 1 94 ? 2.556 6.434 -9.606 1.00 92.75 94 ALA A C 1
ATOM 729 O O . ALA A 1 94 ? 2.149 6.584 -8.452 1.00 92.75 94 ALA A O 1
ATOM 730 N N . LEU A 1 95 ? 3.850 6.520 -9.921 1.00 94.06 95 LEU A N 1
ATOM 731 C CA . LEU A 1 95 ? 4.906 6.771 -8.949 1.00 94.06 95 LEU A CA 1
ATOM 732 C C . LEU A 1 95 ? 4.809 8.170 -8.321 1.00 94.06 95 LEU A C 1
ATOM 734 O O . LEU A 1 95 ? 5.005 8.311 -7.114 1.00 94.06 95 LEU A O 1
ATOM 738 N N . HIS A 1 96 ? 4.430 9.189 -9.096 1.00 91.62 96 HIS A N 1
ATOM 739 C CA . HIS A 1 96 ? 4.149 10.524 -8.567 1.00 91.62 96 HIS A CA 1
ATOM 740 C C . HIS A 1 96 ? 3.021 10.493 -7.523 1.00 91.62 96 HIS A C 1
ATOM 742 O O . HIS A 1 96 ? 3.191 10.977 -6.402 1.00 91.62 96 HIS A O 1
ATOM 748 N N . HIS A 1 97 ? 1.888 9.859 -7.840 1.00 90.50 97 HIS A N 1
ATOM 749 C CA . HIS A 1 97 ? 0.778 9.727 -6.891 1.00 90.50 97 HIS A CA 1
ATOM 750 C C . HIS A 1 97 ? 1.146 8.899 -5.651 1.00 90.50 97 HIS A C 1
ATOM 752 O O . HIS A 1 97 ? 0.722 9.230 -4.537 1.00 90.50 97 HIS A O 1
ATOM 758 N N . ALA A 1 98 ? 1.965 7.857 -5.820 1.00 92.38 98 ALA A N 1
ATOM 759 C CA . ALA A 1 98 ? 2.492 7.076 -4.707 1.00 92.38 98 ALA A CA 1
ATOM 760 C C . ALA A 1 98 ? 3.368 7.935 -3.780 1.00 92.38 98 ALA A C 1
ATOM 762 O O . ALA A 1 98 ? 3.206 7.868 -2.563 1.00 92.38 98 ALA A O 1
ATOM 763 N N . ALA A 1 99 ? 4.221 8.804 -4.330 1.00 92.44 99 ALA A N 1
ATOM 764 C CA . ALA A 1 99 ? 5.059 9.719 -3.554 1.00 92.44 99 ALA A CA 1
ATOM 765 C C . ALA A 1 99 ? 4.251 10.768 -2.770 1.00 92.44 99 ALA A C 1
ATOM 767 O O . ALA A 1 99 ? 4.625 11.120 -1.653 1.00 92.44 99 ALA A O 1
ATOM 768 N N . LEU A 1 100 ? 3.120 11.236 -3.311 1.00 90.12 100 LEU A N 1
ATOM 769 C CA . LEU A 1 100 ? 2.203 12.128 -2.585 1.00 90.12 100 LEU A CA 1
ATOM 770 C C . LEU A 1 100 ? 1.513 11.430 -1.404 1.00 90.12 100 LEU A C 1
ATOM 772 O O . LEU A 1 100 ? 1.179 12.075 -0.412 1.00 90.12 100 LEU A O 1
ATOM 776 N N . SER A 1 101 ? 1.297 10.119 -1.515 1.00 87.06 101 SER A N 1
ATOM 777 C CA . SER A 1 101 ? 0.531 9.329 -0.542 1.00 87.06 101 SER A CA 1
ATOM 778 C C . SER A 1 101 ? 1.413 8.591 0.472 1.00 87.06 101 SER A C 1
ATOM 780 O O . SER A 1 101 ? 0.929 8.202 1.534 1.00 87.06 101 SER A O 1
ATOM 782 N N . SER A 1 102 ? 2.699 8.393 0.165 1.00 91.81 102 SER A N 1
ATOM 783 C CA . SER A 1 102 ? 3.662 7.677 1.003 1.00 91.81 102 SER A CA 1
ATOM 784 C C . SER A 1 102 ? 4.975 8.461 1.149 1.00 91.81 102 SER A C 1
ATOM 786 O O . SER A 1 102 ? 5.746 8.575 0.189 1.00 91.81 102 SER A O 1
ATOM 788 N N . PRO A 1 103 ? 5.300 8.944 2.367 1.00 91.25 103 PRO A N 1
ATOM 789 C CA . PRO A 1 103 ? 6.577 9.601 2.648 1.00 91.25 103 PRO A CA 1
ATOM 790 C C . PRO A 1 103 ? 7.796 8.718 2.360 1.00 91.25 103 PRO A C 1
ATOM 792 O O . PRO A 1 103 ? 8.861 9.239 2.037 1.00 91.25 103 PRO A O 1
ATOM 795 N N . GLN A 1 104 ? 7.645 7.394 2.468 1.00 93.00 104 GLN A N 1
ATOM 796 C CA . GLN A 1 104 ? 8.708 6.436 2.166 1.00 93.00 104 GLN A CA 1
ATOM 797 C C . GLN A 1 104 ? 9.044 6.468 0.673 1.00 93.00 104 GLN A C 1
ATOM 799 O O . GLN A 1 104 ? 10.204 6.653 0.333 1.00 93.00 104 GLN A O 1
ATOM 804 N N . VAL A 1 105 ? 8.038 6.421 -0.210 1.00 94.12 105 VAL A N 1
ATOM 805 C CA . VAL A 1 105 ? 8.247 6.536 -1.668 1.00 94.12 105 VAL A CA 1
ATOM 806 C C . VAL A 1 105 ? 8.885 7.876 -2.023 1.00 94.12 105 VAL A C 1
ATOM 808 O O . VAL A 1 105 ? 9.830 7.927 -2.807 1.00 94.12 105 VAL A O 1
ATOM 811 N N . ALA A 1 106 ? 8.409 8.969 -1.417 1.00 92.69 106 ALA A N 1
ATOM 812 C CA . ALA A 1 106 ? 8.999 10.290 -1.622 1.00 92.69 106 ALA A CA 1
ATOM 813 C C . ALA A 1 106 ? 10.474 10.341 -1.197 1.00 92.69 106 ALA A C 1
ATOM 815 O O . ALA A 1 106 ? 11.283 10.993 -1.856 1.00 92.69 106 ALA A O 1
ATOM 816 N N . GLN A 1 107 ? 10.835 9.664 -0.105 1.00 93.38 107 GLN A N 1
ATOM 817 C CA . GLN A 1 107 ? 12.220 9.574 0.339 1.00 93.38 107 GLN A CA 1
ATOM 818 C C . GLN A 1 107 ? 13.062 8.713 -0.607 1.00 93.38 107 GLN A C 1
ATOM 820 O O . GLN A 1 107 ? 14.147 9.141 -0.994 1.00 93.38 107 GLN A O 1
ATOM 825 N N . SER A 1 108 ? 12.553 7.557 -1.027 1.00 93.75 108 SER A N 1
ATOM 826 C CA . SER A 1 108 ? 13.249 6.662 -1.949 1.00 93.75 108 SER A CA 1
ATOM 827 C C . SER A 1 108 ? 13.500 7.296 -3.308 1.00 93.75 108 SER A C 1
ATOM 829 O O . SER A 1 108 ? 14.587 7.153 -3.843 1.00 93.75 108 SER A O 1
ATOM 831 N N . LEU A 1 109 ? 12.562 8.084 -3.837 1.00 93.75 109 LEU A N 1
ATOM 832 C CA . LEU A 1 109 ? 12.778 8.858 -5.064 1.00 93.75 109 LEU A CA 1
ATOM 833 C C . LEU A 1 109 ? 13.923 9.871 -4.945 1.00 93.75 109 LEU A C 1
ATOM 835 O O . L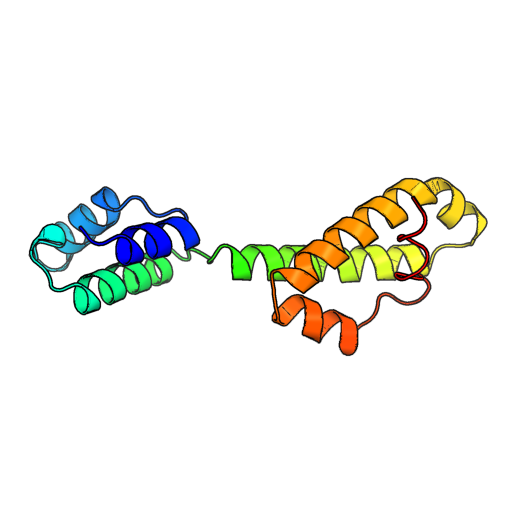EU A 1 109 ? 14.600 10.148 -5.931 1.00 93.75 109 LEU A O 1
ATOM 839 N N . ARG A 1 110 ? 14.142 10.440 -3.752 1.00 92.19 110 ARG A N 1
ATOM 840 C CA . ARG A 1 110 ? 15.248 11.382 -3.520 1.00 92.19 110 ARG A CA 1
ATOM 841 C C . ARG A 1 110 ? 16.594 10.674 -3.452 1.00 92.19 110 ARG A C 1
ATOM 843 O O . ARG A 1 110 ? 17.588 11.250 -3.877 1.00 92.19 110 ARG A O 1
ATOM 850 N N . THR A 1 111 ? 16.643 9.474 -2.875 1.00 93.38 111 THR A N 1
ATOM 851 C CA . THR A 1 111 ? 17.900 8.737 -2.669 1.00 93.38 111 THR A CA 1
ATOM 852 C C . THR A 1 111 ? 18.232 7.784 -3.815 1.00 93.38 111 THR A C 1
ATOM 854 O O . THR A 1 111 ? 19.404 7.495 -4.041 1.00 93.38 111 THR A O 1
ATOM 857 N N . HIS A 1 112 ? 17.219 7.317 -4.540 1.00 92.12 112 HIS A N 1
ATOM 858 C CA . HIS A 1 112 ? 17.297 6.335 -5.620 1.00 92.12 112 HIS A CA 1
ATOM 859 C C . HIS A 1 112 ? 16.375 6.739 -6.786 1.00 92.12 112 HIS A C 1
ATOM 861 O O . HIS A 1 112 ? 15.391 6.049 -7.068 1.00 92.12 112 HIS A O 1
ATOM 867 N N . PRO A 1 113 ? 16.639 7.870 -7.465 1.00 92.00 113 PRO A N 1
ATOM 868 C CA . PRO A 1 113 ? 15.863 8.241 -8.641 1.00 92.00 113 PRO A CA 1
ATOM 869 C C . PRO A 1 113 ? 16.054 7.199 -9.762 1.00 92.00 113 PRO A C 1
ATOM 871 O O . PRO A 1 113 ? 17.156 6.667 -9.915 1.00 92.00 113 PRO A O 1
ATOM 874 N N . PRO A 1 114 ? 15.018 6.898 -10.566 1.00 92.19 114 PRO A N 1
ATOM 875 C CA . PRO A 1 114 ? 15.152 5.986 -11.696 1.00 92.19 114 PRO A CA 1
ATOM 876 C C . PRO A 1 114 ? 16.005 6.625 -12.799 1.00 92.19 114 PRO A C 1
ATOM 878 O O . PRO A 1 114 ? 15.541 7.485 -13.546 1.00 92.19 114 PRO A O 1
ATOM 881 N N . GLU A 1 115 ? 17.270 6.215 -12.882 1.00 88.81 115 GLU A N 1
ATOM 882 C CA . GLU A 1 115 ? 18.231 6.739 -13.855 1.00 88.81 115 GLU A CA 1
ATOM 883 C C . GLU A 1 115 ? 17.738 6.572 -15.299 1.00 88.81 115 GLU A C 1
ATOM 885 O O . GLU A 1 115 ? 17.130 5.565 -15.653 1.00 88.81 115 GLU A O 1
ATOM 890 N N . GLY A 1 116 ? 18.007 7.566 -16.149 1.00 84.81 116 GLY A N 1
ATOM 891 C CA . GLY A 1 116 ? 17.637 7.528 -17.567 1.00 84.81 116 GLY A CA 1
ATOM 892 C C . GLY A 1 116 ? 16.154 7.781 -17.866 1.00 84.81 116 GLY A C 1
ATOM 893 O O . GLY A 1 116 ? 15.786 7.782 -19.040 1.00 84.81 116 GLY A O 1
ATOM 894 N N . ILE A 1 117 ? 15.322 8.028 -16.847 1.00 88.69 117 ILE A N 1
ATOM 895 C CA . ILE A 1 117 ? 13.921 8.440 -16.986 1.00 88.69 117 ILE A CA 1
ATOM 896 C C . ILE A 1 117 ? 13.738 9.843 -16.402 1.00 88.69 117 ILE A C 1
ATOM 898 O O . ILE A 1 117 ? 13.987 10.077 -15.219 1.00 88.69 117 ILE A O 1
ATOM 902 N N . ASP A 1 118 ? 13.245 10.778 -17.213 1.00 84.31 118 ASP A N 1
ATOM 903 C CA . ASP A 1 118 ? 12.825 12.090 -16.722 1.00 84.31 118 ASP A CA 1
ATOM 904 C C . ASP A 1 118 ? 11.392 12.022 -16.175 1.00 84.31 118 ASP A C 1
ATOM 906 O O . ASP A 1 118 ? 10.408 12.033 -16.917 1.00 84.31 118 ASP A O 1
ATOM 910 N N . LEU A 1 119 ? 11.275 11.968 -14.847 1.00 81.50 119 LEU A N 1
ATOM 911 C CA . LEU A 1 119 ? 9.986 11.958 -14.153 1.00 81.50 119 LEU A CA 1
ATOM 912 C C . LEU A 1 119 ? 9.226 13.295 -14.260 1.00 81.50 119 LEU A C 1
ATOM 914 O O . LEU A 1 119 ? 8.024 13.331 -13.993 1.00 81.50 119 LEU A O 1
ATOM 918 N N . GLN A 1 120 ? 9.887 14.400 -14.626 1.00 72.00 120 GLN A N 1
ATOM 919 C CA . GLN A 1 120 ? 9.248 15.714 -14.750 1.00 72.00 120 GLN A CA 1
ATOM 920 C C . GLN A 1 120 ? 8.603 15.926 -16.120 1.00 72.00 120 GLN A C 1
ATOM 922 O O . GLN A 1 120 ? 7.565 16.589 -16.195 1.00 72.00 120 GLN A O 1
ATOM 927 N N . ALA A 1 121 ? 9.135 15.296 -17.170 1.00 62.19 121 ALA A N 1
ATOM 928 C CA . ALA A 1 121 ? 8.604 15.356 -18.536 1.00 62.19 121 ALA A CA 1
ATOM 929 C C . ALA A 1 121 ? 7.169 14.803 -18.684 1.00 62.19 121 ALA A C 1
ATOM 931 O O . ALA A 1 121 ? 6.505 15.035 -19.692 1.00 62.19 121 ALA A O 1
ATOM 932 N N . VAL A 1 122 ? 6.662 14.091 -17.675 1.00 58.97 122 VAL A N 1
ATOM 933 C CA . VAL A 1 122 ? 5.362 13.401 -17.705 1.00 58.97 122 VAL A CA 1
ATOM 934 C C . VAL A 1 122 ? 4.178 14.327 -17.363 1.00 58.97 122 VAL A C 1
ATOM 936 O O . VAL A 1 122 ? 3.030 13.955 -17.580 1.00 58.97 122 VAL A O 1
ATOM 939 N N . HIS A 1 123 ? 4.427 15.563 -16.911 1.00 53.97 123 HIS A N 1
ATOM 940 C CA . HIS A 1 123 ? 3.381 16.536 -16.544 1.00 53.97 123 HIS A CA 1
ATOM 941 C C . HIS A 1 123 ? 2.781 17.331 -17.725 1.00 53.97 123 HIS A C 1
ATOM 943 O O . HIS A 1 123 ? 1.986 18.237 -17.493 1.00 53.97 123 HIS A O 1
ATOM 949 N N . GLN A 1 124 ? 3.164 17.047 -18.976 1.00 42.75 124 GLN A N 1
ATOM 950 C CA . GLN A 1 124 ? 2.708 17.797 -20.162 1.00 42.75 124 GLN A CA 1
ATOM 951 C C . GLN A 1 124 ? 1.527 17.152 -20.916 1.00 42.75 124 GLN A C 1
ATOM 953 O O . GLN A 1 124 ? 1.377 17.383 -22.116 1.00 42.75 124 GLN A O 1
ATOM 958 N N . VAL A 1 125 ? 0.700 16.342 -20.244 1.00 45.75 125 VAL A N 1
ATOM 959 C CA . VAL A 1 125 ? -0.532 15.772 -20.829 1.00 45.75 125 VAL A CA 1
ATOM 960 C C . VAL A 1 125 ? -1.757 16.525 -20.335 1.00 45.75 125 VAL A C 1
ATOM 962 O O . VAL A 1 125 ? -1.871 16.694 -19.101 1.00 45.75 125 VAL A O 1
#

Mean predicted aligned error: 5.8 Å

Sequence (125 aa):
MTSQTKALAAQYSIDLDDVAEWVGLHYGRGFYTESAPKKREWILRYAEMHGLKSCTDKVAEAGELLIRALAALGTLPEGTKAEHEQLIKHASLALHHAALSSPQVAQSLRTHPPEGIDLQAVHQV

Secondary structure (DSSP, 8-state):
--HHHHHHHHHTT--HHHHHHHHHHHH---GGGS-HHHHHHHHHHHHHHTTPPPHHHHHHHHHHHHHHHHHHHHTS-HHHHHHTHHHHHHHHHHHHHHHHH-HHHHHHHHHS--TT--SSGGG--

Foldseek 3Di:
DDPVLVVLCVQQVHDLVVLQVVCCVPPVDGLVPDDPVVSSVSSVVVCVVVVGDGNQVVLLVLLVVLQVVLLVLLPDDPVVNVVCVVVNLVSLVSNVVSVVSYVNSVVCCVVRPSHNRDSPVSPPD

Solvent-accessible surface area (backbone atoms only — not comparable to full-atom values): 6945 Å² total; per-residue (Å²): 135,60,71,67,59,54,54,54,31,56,40,46,72,49,61,69,64,60,51,30,49,50,38,33,74,76,68,75,42,61,46,89,78,47,53,73,70,55,44,50,51,50,51,51,51,50,29,57,78,68,70,47,60,39,55,53,55,52,43,28,56,52,26,52,50,43,38,52,51,43,26,57,52,27,72,46,57,70,75,62,37,61,78,39,44,70,58,54,43,54,49,44,52,53,38,51,55,29,30,77,69,14,72,63,26,43,49,44,49,73,78,54,57,33,52,76,52,71,72,72,73,61,75,82,118

pLDDT: mean 91.34, std 9.19, range [42.75, 98.06]